Protein AF-A0A8T3D4Z2-F1 (afdb_monomer_lite)

InterPro domains:
  IPR001612 Caveolin [PF01146] (37-158)
  IPR001612 Caveolin [PTHR10844] (20-160)
  IPR018361 Caveolin, conserved site [PS01210] (52-59)

pLDDT: mean 73.97, std 19.47, range [35.62, 97.06]

Sequence (161 aa):
MMREGTPEETQIDLGDTDISLEDDLISTQSDTRPLLNERDPRGVNECLKVTFEDVIAEPQSVRSTDKVWICSHTLFEVSKVWLYRIFTTLLAVPVSLISGILFAVLTCLHIWLIMPCVQFLLVNMQCLQTLWSSVLDIAVSPVCRSLGKCWGAVGVHLERK

Foldseek 3Di:
DDDDDDDDPDDPDDDDDDDPPDPPDPDPPDPDPPPPPVPCPPCPVVVVPQDVCNVVVDPPPPPVVVVVVVVVVVVVVVCVVVCVVVVVVVVVVVVVVVVVVVVVVVVVCCVVPVVVVVVVVVVVVVVCVVVVVVVCCVVVVVVVVVVCVVVVVPPDDDDDD

Secondary structure (DSSP, 8-state):
-----------------S-S-SSSSS------------S-TT-TTGGG---HHHHHT--TT--HHHHHHHHHHHHHHHHHHHHHHHHHHHHHHHHHHHHHHHHHHHHHHIIIIIHHHHHHHHHHHHHHHHHHHHHHHHHHHHHHHHHHHHHHT--------

Organism: NCBI:txid1534307

Radius of gyration: 49.27 Å; chains: 1; bounding box: 83×45×145 Å

Structure (mmCIF, N/CA/C/O backbone):
data_AF-A0A8T3D4Z2-F1
#
_entry.id   AF-A0A8T3D4Z2-F1
#
loop_
_atom_site.group_PDB
_atom_site.id
_atom_site.type_symbol
_atom_site.label_atom_id
_atom_site.label_alt_id
_atom_site.label_comp_id
_atom_site.label_asym_id
_atom_site.label_entity_id
_atom_site.label_seq_id
_atom_site.pdbx_PDB_ins_code
_atom_site.Cartn_x
_atom_site.Cartn_y
_atom_site.Cartn_z
_atom_site.occupancy
_atom_site.B_iso_or_equiv
_atom_site.auth_seq_id
_atom_site.auth_comp_id
_atom_site.auth_asym_id
_atom_site.auth_atom_id
_atom_site.pdbx_PDB_model_num
ATOM 1 N N . MET A 1 1 ? 51.730 -17.129 13.897 1.00 42.19 1 MET A N 1
ATOM 2 C CA . MET A 1 1 ? 50.830 -15.973 13.698 1.00 42.19 1 MET A CA 1
ATOM 3 C C . MET A 1 1 ? 50.053 -16.245 12.412 1.00 42.19 1 MET A C 1
ATOM 5 O O . MET A 1 1 ? 50.658 -16.766 11.489 1.00 42.19 1 MET A O 1
ATOM 9 N N . MET A 1 2 ? 48.730 -16.066 12.468 1.00 38.50 2 MET A N 1
ATOM 10 C CA . MET A 1 2 ? 47.645 -16.368 11.501 1.00 38.50 2 MET A CA 1
ATOM 11 C C . MET A 1 2 ? 48.045 -16.285 10.010 1.00 38.50 2 MET A C 1
ATOM 13 O O . MET A 1 2 ? 48.805 -15.398 9.656 1.00 38.50 2 MET A O 1
ATOM 17 N N . ARG A 1 3 ? 47.719 -17.237 9.118 1.00 47.84 3 ARG A N 1
ATOM 18 C CA . ARG A 1 3 ? 46.415 -17.644 8.531 1.00 47.84 3 ARG A CA 1
ATOM 19 C C . ARG A 1 3 ? 45.646 -16.495 7.846 1.00 47.84 3 ARG A C 1
ATOM 21 O O . ARG A 1 3 ? 44.713 -15.962 8.426 1.00 47.84 3 ARG A O 1
ATOM 28 N N . GLU A 1 4 ? 45.975 -16.255 6.581 1.00 50.69 4 GLU A N 1
ATOM 29 C CA . GLU A 1 4 ? 45.075 -15.837 5.490 1.00 50.69 4 GLU A CA 1
ATOM 30 C C . GLU A 1 4 ? 45.402 -16.823 4.349 1.00 50.69 4 GLU A C 1
ATOM 32 O O . GLU A 1 4 ? 46.574 -17.035 4.064 1.00 50.69 4 GLU A O 1
ATOM 37 N N . GLY A 1 5 ? 44.520 -17.612 3.742 1.00 44.59 5 GLY A N 1
ATOM 38 C CA . GLY A 1 5 ? 43.090 -17.467 3.516 1.00 44.59 5 GLY A CA 1
ATOM 39 C C . GLY A 1 5 ? 42.844 -17.622 2.012 1.00 44.59 5 GLY A C 1
ATOM 40 O O . GLY A 1 5 ? 42.462 -16.657 1.367 1.00 44.59 5 GLY A O 1
ATOM 41 N N . THR A 1 6 ? 43.146 -18.795 1.441 1.00 51.81 6 THR A N 1
ATOM 42 C CA . THR A 1 6 ? 42.808 -19.149 0.049 1.00 51.81 6 THR A CA 1
ATOM 43 C C . THR A 1 6 ? 41.282 -19.221 -0.132 1.00 51.81 6 THR A C 1
ATOM 45 O O . THR A 1 6 ? 40.561 -19.480 0.836 1.00 51.81 6 THR A O 1
ATOM 48 N N . PRO A 1 7 ? 40.781 -19.025 -1.359 1.00 46.31 7 PRO A N 1
ATOM 49 C CA . PRO A 1 7 ? 40.445 -20.200 -2.170 1.00 46.31 7 PRO A CA 1
ATOM 50 C C . PRO A 1 7 ? 41.075 -20.058 -3.564 1.00 46.31 7 PRO A C 1
ATOM 52 O O . PRO A 1 7 ? 40.946 -19.029 -4.213 1.00 46.31 7 PRO A O 1
ATOM 55 N N . GLU A 1 8 ? 41.972 -20.959 -3.962 1.00 42.62 8 GLU A N 1
ATOM 56 C CA . GLU A 1 8 ? 41.615 -22.143 -4.750 1.00 42.62 8 GLU A CA 1
ATOM 57 C C . GLU A 1 8 ? 40.638 -21.773 -5.863 1.00 42.62 8 GLU A C 1
ATOM 59 O O . GLU A 1 8 ? 39.423 -21.941 -5.754 1.00 42.62 8 GLU A O 1
ATOM 64 N N . GLU A 1 9 ? 41.217 -21.245 -6.943 1.00 40.16 9 GLU A N 1
ATOM 65 C CA . GLU A 1 9 ? 40.639 -21.357 -8.272 1.00 40.16 9 GLU A CA 1
ATOM 66 C C . GLU A 1 9 ? 40.351 -22.835 -8.516 1.00 40.16 9 GLU A C 1
ATOM 68 O O . GLU A 1 9 ? 41.246 -23.670 -8.650 1.00 40.16 9 GLU A O 1
ATOM 73 N N . THR A 1 10 ? 39.068 -23.164 -8.491 1.00 44.22 10 THR A N 1
ATOM 74 C CA . THR A 1 10 ? 38.572 -24.486 -8.824 1.00 44.22 10 THR A CA 1
ATOM 75 C C . THR A 1 10 ? 38.757 -24.656 -10.322 1.00 44.22 10 THR A C 1
ATOM 77 O O . THR A 1 10 ? 37.952 -24.198 -11.129 1.00 44.22 10 THR A O 1
ATOM 80 N N . GLN A 1 11 ? 39.864 -25.304 -10.683 1.00 43.75 11 GLN A N 1
ATOM 81 C CA . GLN A 1 11 ? 39.987 -26.000 -11.950 1.00 43.75 11 GLN A CA 1
ATOM 82 C C . GLN A 1 11 ? 38.792 -26.938 -12.108 1.00 43.75 11 GLN A C 1
ATOM 84 O O . GLN A 1 11 ? 38.554 -27.816 -11.277 1.00 43.75 11 GLN A O 1
ATOM 89 N N . ILE A 1 12 ? 38.084 -26.762 -13.214 1.00 42.38 12 ILE A N 1
ATOM 90 C CA . ILE A 1 12 ? 37.287 -27.814 -13.822 1.00 42.38 12 ILE A CA 1
ATOM 91 C C . ILE A 1 12 ? 37.991 -28.111 -15.145 1.00 42.38 12 ILE A C 1
ATOM 93 O O . ILE A 1 12 ? 37.665 -27.549 -16.185 1.00 42.38 12 ILE A O 1
ATOM 97 N N . ASP A 1 13 ? 39.040 -28.923 -15.049 1.00 46.75 13 ASP A N 1
ATOM 98 C CA . ASP A 1 13 ? 39.622 -29.661 -16.163 1.00 46.75 13 ASP A CA 1
ATOM 99 C C . ASP A 1 13 ? 38.952 -31.037 -16.171 1.00 46.75 13 ASP A C 1
ATOM 101 O O . ASP A 1 13 ? 39.101 -31.787 -15.206 1.00 46.75 13 ASP A O 1
ATOM 105 N N . LEU A 1 14 ? 38.129 -31.309 -17.189 1.00 41.06 14 LEU A N 1
ATOM 106 C CA . LEU A 1 14 ? 37.924 -32.634 -17.786 1.00 41.06 14 LEU A CA 1
ATOM 107 C C . LEU A 1 14 ? 36.861 -32.551 -18.889 1.00 41.06 14 LEU A C 1
ATOM 109 O O . LEU A 1 14 ? 35.689 -32.296 -18.608 1.00 41.06 14 LEU A O 1
ATOM 113 N N . GLY A 1 15 ? 37.252 -32.870 -20.122 1.00 35.62 15 GLY A N 1
ATOM 114 C CA . GLY A 1 15 ? 36.295 -33.212 -21.174 1.00 35.62 15 GLY A CA 1
ATOM 115 C C . GLY A 1 15 ? 36.732 -32.832 -22.576 1.00 35.62 15 GLY A C 1
ATOM 116 O O . GLY A 1 15 ? 36.043 -32.069 -23.238 1.00 35.62 15 GLY A O 1
ATOM 117 N N . ASP A 1 16 ? 37.874 -33.358 -23.000 1.00 40.06 16 ASP A N 1
ATOM 118 C CA . ASP A 1 16 ? 38.282 -33.459 -24.399 1.00 40.06 16 ASP A CA 1
ATOM 119 C C . ASP A 1 16 ? 37.156 -34.035 -25.284 1.00 40.06 16 ASP A C 1
ATOM 121 O O . ASP A 1 16 ? 36.420 -34.924 -24.846 1.00 40.06 16 ASP A O 1
ATOM 125 N N . THR A 1 17 ? 37.198 -33.676 -26.571 1.00 44.88 17 THR A N 1
ATOM 126 C CA . THR A 1 17 ? 36.636 -34.403 -27.735 1.00 44.88 17 THR A CA 1
ATOM 127 C C . THR A 1 17 ? 35.305 -33.885 -28.310 1.00 44.88 17 THR A C 1
ATOM 129 O O . THR A 1 17 ? 34.265 -33.884 -27.659 1.00 44.88 17 THR A O 1
ATOM 132 N N . ASP A 1 18 ? 35.400 -33.530 -29.600 1.00 44.47 18 ASP A N 1
ATOM 133 C CA . ASP A 1 18 ? 34.357 -33.235 -30.595 1.00 44.47 18 ASP A CA 1
ATOM 134 C C . ASP A 1 18 ? 33.750 -31.817 -30.481 1.00 44.47 18 ASP A C 1
ATOM 136 O O . ASP A 1 18 ? 32.982 -31.513 -29.582 1.00 44.47 18 ASP A O 1
ATOM 140 N N . ILE A 1 19 ? 34.011 -30.849 -31.368 1.00 43.66 19 ILE A N 1
ATOM 141 C CA . ILE A 1 19 ? 33.966 -30.899 -32.835 1.00 43.66 19 ILE A CA 1
ATOM 142 C C . ILE A 1 19 ? 34.883 -29.775 -33.369 1.00 43.66 19 ILE A C 1
ATOM 144 O O . ILE A 1 19 ? 34.497 -28.611 -33.416 1.00 43.66 19 ILE A O 1
ATOM 148 N N . SER A 1 20 ? 36.108 -30.122 -33.775 1.00 41.25 20 SER A N 1
ATOM 149 C CA . SER A 1 20 ? 37.004 -29.266 -34.584 1.00 41.25 20 SER A CA 1
ATOM 150 C C . SER A 1 20 ? 36.965 -29.657 -36.066 1.00 41.25 20 SER A C 1
ATOM 152 O O . SER A 1 20 ? 37.960 -29.541 -36.774 1.00 41.25 20 SER A O 1
ATOM 154 N N . LEU A 1 21 ? 35.840 -30.185 -36.547 1.00 55.00 21 LEU A N 1
ATOM 155 C CA . LEU A 1 21 ? 35.713 -30.730 -37.896 1.00 55.00 21 LEU A CA 1
ATOM 156 C C . LEU A 1 21 ? 34.344 -30.362 -38.465 1.00 55.00 21 LEU A C 1
ATOM 158 O O . LEU A 1 21 ? 33.480 -31.221 -38.453 1.00 55.00 21 LEU A O 1
ATOM 162 N N . GLU A 1 22 ? 34.134 -29.119 -38.917 1.00 45.00 22 GLU A N 1
ATOM 163 C CA . GLU A 1 22 ? 33.080 -28.812 -39.914 1.00 45.00 22 GLU A CA 1
ATOM 164 C C . GLU A 1 22 ? 33.092 -27.389 -40.522 1.00 45.00 22 GLU A C 1
ATOM 166 O O . GLU A 1 22 ? 32.167 -27.055 -41.248 1.00 45.00 22 GLU A O 1
ATOM 171 N N . ASP A 1 23 ? 34.148 -26.579 -40.353 1.00 39.44 23 ASP A N 1
ATOM 172 C CA . ASP A 1 23 ? 34.281 -25.283 -41.062 1.00 39.44 23 ASP A CA 1
ATOM 173 C C . ASP A 1 23 ? 35.317 -25.297 -42.211 1.00 39.44 23 ASP A C 1
ATOM 175 O O . ASP A 1 23 ? 35.675 -24.250 -42.747 1.00 39.44 23 ASP A O 1
ATOM 179 N N . ASP A 1 24 ? 35.787 -26.478 -42.633 1.00 41.56 24 ASP A N 1
ATOM 180 C CA . ASP A 1 24 ? 36.772 -26.633 -43.726 1.00 41.56 24 ASP A CA 1
ATOM 181 C C . ASP A 1 24 ? 36.212 -27.296 -45.003 1.00 41.56 24 ASP A C 1
ATOM 183 O O . ASP A 1 24 ? 36.959 -27.641 -45.921 1.00 41.56 24 ASP A O 1
ATOM 187 N N . LEU A 1 25 ? 34.890 -27.471 -45.121 1.00 54.28 25 LEU A N 1
ATOM 188 C CA . LEU A 1 25 ? 34.281 -28.062 -46.320 1.00 54.28 25 LEU A CA 1
ATOM 189 C C . LEU A 1 25 ? 32.865 -27.524 -46.564 1.00 54.28 25 LEU A C 1
ATOM 191 O O . LEU A 1 25 ? 31.917 -27.997 -45.956 1.00 54.28 25 LEU A O 1
ATOM 195 N N . ILE A 1 26 ? 32.772 -26.567 -47.502 1.00 46.12 26 ILE A N 1
ATOM 196 C CA . ILE A 1 26 ? 31.608 -25.964 -48.205 1.00 46.12 26 ILE A CA 1
ATOM 197 C C . ILE A 1 26 ? 31.768 -24.434 -48.107 1.00 46.12 26 ILE A C 1
ATOM 199 O O . ILE A 1 26 ? 31.305 -23.782 -47.189 1.00 46.12 26 ILE A O 1
ATOM 203 N N . SER A 1 27 ? 32.527 -23.779 -48.980 1.00 36.41 27 SER A N 1
ATOM 204 C CA . SER A 1 27 ? 32.165 -23.588 -50.381 1.00 36.41 27 SER A CA 1
ATOM 205 C C . SER A 1 27 ? 33.421 -23.328 -51.210 1.00 36.41 27 SER A C 1
ATOM 207 O O . SER A 1 27 ? 33.867 -22.195 -51.401 1.00 36.41 27 SER A O 1
ATOM 209 N N . THR A 1 28 ? 33.959 -24.403 -51.774 1.00 44.75 28 THR A N 1
ATOM 210 C CA . THR A 1 28 ? 34.772 -24.364 -52.987 1.00 44.75 28 THR A CA 1
ATOM 211 C C . THR A 1 28 ? 33.885 -23.926 -54.157 1.00 44.75 28 THR A C 1
ATOM 213 O O . THR A 1 28 ? 33.406 -24.749 -54.928 1.00 44.75 28 THR A O 1
ATOM 216 N N . GLN A 1 29 ? 33.630 -22.623 -54.287 1.00 51.75 29 GLN A N 1
ATOM 217 C CA . GLN A 1 29 ? 33.202 -22.023 -55.552 1.00 51.75 29 GLN A CA 1
ATOM 218 C C . GLN A 1 29 ? 33.544 -20.531 -55.584 1.00 51.75 29 GLN A C 1
ATOM 220 O O . GLN A 1 29 ? 32.700 -19.653 -55.458 1.00 51.75 29 GLN A O 1
ATOM 225 N N . SER A 1 30 ? 34.817 -20.250 -55.809 1.00 39.09 30 SER A N 1
ATOM 226 C CA . SER A 1 30 ? 35.231 -19.097 -56.607 1.00 39.09 30 SER A CA 1
ATOM 227 C C . SER A 1 30 ? 36.532 -19.477 -57.295 1.00 39.09 30 SER A C 1
ATOM 229 O O . SER A 1 30 ? 37.623 -18.981 -57.021 1.00 39.09 30 SER A O 1
ATOM 231 N N . ASP A 1 31 ? 36.392 -20.440 -58.204 1.00 47.91 31 ASP A N 1
ATOM 232 C CA . ASP A 1 31 ? 37.394 -20.756 -59.208 1.00 47.91 31 ASP A CA 1
ATOM 233 C C . ASP A 1 31 ? 37.464 -19.586 -60.198 1.00 47.91 31 ASP A C 1
ATOM 235 O O . ASP A 1 31 ? 36.883 -19.562 -61.278 1.00 47.91 31 ASP A O 1
ATOM 239 N N . THR A 1 32 ? 38.083 -18.506 -59.747 1.00 50.69 32 THR A N 1
ATOM 240 C CA . THR A 1 32 ? 38.626 -17.455 -60.594 1.00 50.69 32 THR A CA 1
ATOM 241 C C . THR A 1 32 ? 39.841 -16.928 -59.857 1.00 50.69 32 THR A C 1
ATOM 243 O O . THR A 1 32 ? 39.877 -15.790 -59.407 1.00 50.69 32 THR A O 1
ATOM 246 N N . ARG A 1 33 ? 40.864 -17.777 -59.708 1.00 50.97 33 ARG A N 1
ATOM 247 C CA . ARG A 1 33 ? 42.229 -17.254 -59.703 1.00 50.97 33 ARG A CA 1
ATOM 248 C C . ARG A 1 33 ? 42.446 -16.754 -61.126 1.00 50.97 33 ARG A C 1
ATOM 250 O O . ARG A 1 33 ? 42.613 -17.593 -62.014 1.00 50.97 33 ARG A O 1
ATOM 257 N N . PRO A 1 34 ? 42.409 -15.437 -61.406 1.00 49.44 34 PRO A N 1
ATOM 258 C CA . PRO A 1 34 ? 42.925 -15.008 -62.685 1.00 49.44 34 PRO A CA 1
ATOM 259 C C . PRO A 1 34 ? 44.393 -15.411 -62.626 1.00 49.44 34 PRO A C 1
ATOM 261 O O . PRO A 1 34 ? 45.085 -15.101 -61.655 1.00 49.44 34 PRO A O 1
ATOM 264 N N . LEU A 1 35 ? 44.863 -16.154 -63.621 1.00 56.41 35 LEU A N 1
ATOM 265 C CA . LEU A 1 35 ? 46.289 -16.271 -63.860 1.00 56.41 35 LEU A CA 1
ATOM 266 C C . LEU A 1 35 ? 46.798 -14.839 -64.060 1.00 56.41 35 LEU A C 1
ATOM 268 O O . LEU A 1 35 ? 46.736 -14.295 -65.163 1.00 56.41 35 LEU A O 1
ATOM 272 N N . LEU A 1 36 ? 47.230 -14.206 -62.967 1.00 57.06 36 LEU A N 1
ATOM 273 C CA . LEU A 1 36 ? 47.982 -12.965 -62.948 1.00 57.06 36 LEU A CA 1
ATOM 274 C C . LEU A 1 36 ? 49.356 -13.320 -63.505 1.00 57.06 36 LEU A C 1
ATOM 276 O O . LEU A 1 36 ? 50.349 -13.391 -62.793 1.00 57.06 36 LEU A O 1
ATOM 280 N N . ASN A 1 37 ? 49.393 -13.606 -64.806 1.00 56.66 37 ASN A N 1
ATOM 281 C CA . ASN A 1 37 ? 50.591 -13.373 -65.575 1.00 56.66 37 ASN A CA 1
ATOM 282 C C . ASN A 1 37 ? 50.938 -11.911 -65.302 1.00 56.66 37 ASN A C 1
ATOM 284 O O . ASN A 1 37 ? 50.084 -11.044 -65.519 1.00 56.6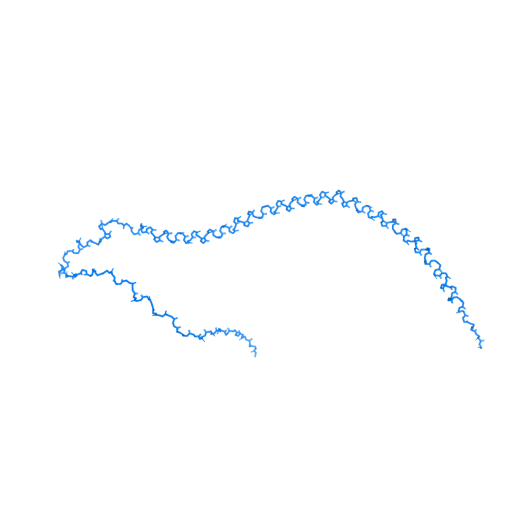6 37 ASN A O 1
ATOM 288 N N . GLU A 1 38 ? 52.108 -11.665 -64.722 1.00 60.94 38 GLU A N 1
ATOM 289 C CA . GLU A 1 38 ? 52.539 -10.336 -64.312 1.00 60.94 38 GLU A CA 1
ATOM 290 C C . GLU A 1 38 ? 52.641 -9.472 -65.572 1.00 60.94 38 GLU A C 1
ATOM 292 O O . GLU A 1 38 ? 53.633 -9.479 -66.297 1.00 60.94 38 GLU A O 1
ATOM 297 N N . ARG A 1 39 ? 51.526 -8.808 -65.906 1.00 62.84 39 ARG A N 1
ATOM 298 C CA . ARG A 1 39 ? 51.323 -8.079 -67.165 1.00 62.84 39 ARG A CA 1
ATOM 299 C C . ARG A 1 39 ? 52.201 -6.832 -67.263 1.00 62.84 39 ARG A C 1
ATOM 301 O O . ARG A 1 39 ? 52.247 -6.220 -68.326 1.00 62.84 39 ARG A O 1
ATOM 308 N N . ASP A 1 40 ? 52.911 -6.493 -66.189 1.00 65.38 40 ASP A N 1
ATOM 309 C CA . ASP A 1 40 ? 53.912 -5.437 -66.142 1.00 65.38 40 ASP A CA 1
ATOM 310 C C . ASP A 1 40 ? 55.152 -5.888 -65.342 1.00 65.38 40 ASP A C 1
ATOM 312 O O . ASP A 1 40 ? 55.294 -5.547 -64.170 1.00 65.38 40 ASP A O 1
ATOM 316 N N . PRO A 1 41 ? 56.089 -6.627 -65.964 1.00 69.88 41 PRO A N 1
ATOM 317 C CA . PRO A 1 41 ? 57.310 -7.087 -65.296 1.00 69.88 41 PRO A CA 1
ATOM 318 C C . PRO A 1 41 ? 58.283 -5.945 -64.951 1.00 69.88 41 PRO A C 1
ATOM 320 O O . PRO A 1 41 ? 59.331 -6.186 -64.355 1.00 69.88 41 PRO A O 1
ATOM 323 N N . ARG A 1 42 ? 57.992 -4.705 -65.374 1.00 69.56 42 ARG A N 1
ATOM 324 C CA . ARG A 1 42 ? 58.830 -3.524 -65.126 1.00 69.56 42 ARG A CA 1
ATOM 325 C C . ARG A 1 42 ? 58.174 -2.520 -64.173 1.00 69.56 42 ARG A C 1
ATOM 327 O O . ARG A 1 42 ? 58.817 -1.519 -63.868 1.00 69.56 42 ARG A O 1
ATOM 334 N N . GLY A 1 43 ? 56.943 -2.775 -63.719 1.00 70.56 43 GLY A N 1
ATOM 335 C CA . GLY A 1 43 ? 56.207 -1.931 -62.770 1.00 70.56 43 GLY A CA 1
ATOM 336 C C . GLY A 1 43 ? 56.060 -0.472 -63.213 1.00 70.56 43 GLY A C 1
ATOM 337 O O . GLY A 1 43 ? 55.998 0.425 -62.376 1.00 70.56 43 GLY A O 1
ATOM 338 N N . VAL A 1 44 ? 56.071 -0.204 -64.521 1.00 72.81 44 VAL A N 1
ATOM 339 C CA . VAL A 1 44 ? 56.094 1.170 -65.052 1.00 72.81 44 VAL A CA 1
ATOM 340 C C . VAL A 1 44 ? 54.712 1.826 -65.052 1.00 72.81 44 VAL A C 1
ATOM 342 O O . VAL A 1 44 ? 54.628 3.049 -65.139 1.00 72.81 44 VAL A O 1
ATOM 345 N N . ASN A 1 45 ? 53.639 1.038 -64.926 1.00 67.50 45 ASN A N 1
ATOM 346 C CA . ASN A 1 45 ? 52.250 1.502 -64.974 1.00 67.50 45 ASN A CA 1
ATOM 347 C C . ASN A 1 45 ? 51.534 1.442 -63.613 1.00 67.50 45 ASN A C 1
ATOM 349 O O . ASN A 1 45 ? 50.317 1.270 -63.567 1.00 67.50 45 ASN A O 1
ATOM 353 N N . GLU A 1 46 ? 52.247 1.599 -62.494 1.00 69.19 46 GLU A N 1
ATOM 354 C CA . GLU A 1 46 ? 51.621 1.598 -61.159 1.00 69.19 46 GLU A CA 1
ATOM 355 C C . GLU A 1 46 ? 50.550 2.701 -61.005 1.00 69.19 46 GLU A C 1
ATOM 357 O O . GLU A 1 46 ? 49.559 2.503 -60.312 1.00 69.19 46 GLU A O 1
ATOM 362 N N . CYS A 1 47 ? 50.663 3.823 -61.728 1.00 67.50 47 CYS A N 1
ATOM 363 C CA . CYS A 1 47 ? 49.643 4.883 -61.742 1.00 67.50 47 CYS A CA 1
ATOM 364 C C . CYS A 1 47 ? 48.338 4.519 -62.480 1.00 67.50 47 CYS A C 1
ATOM 366 O O . CYS A 1 47 ? 47.347 5.230 -62.340 1.00 67.50 47 CYS A O 1
ATOM 368 N N . LEU A 1 48 ? 48.327 3.437 -63.266 1.00 63.94 48 LEU A N 1
ATOM 369 C CA . LEU A 1 48 ? 47.149 2.916 -63.975 1.00 63.94 48 LEU A CA 1
ATOM 370 C C . LEU A 1 48 ? 46.525 1.714 -63.247 1.00 63.94 48 LEU A C 1
ATOM 372 O O . LEU A 1 48 ? 45.554 1.126 -63.728 1.00 63.94 48 LEU A O 1
ATOM 376 N N . LYS A 1 49 ? 47.074 1.339 -62.086 1.00 66.56 49 LYS A N 1
ATOM 377 C CA . LYS A 1 49 ? 46.613 0.224 -61.260 1.00 66.56 49 LYS A CA 1
ATOM 378 C C . LYS A 1 49 ? 45.473 0.689 -60.359 1.00 66.56 49 LYS A C 1
ATOM 380 O O . LYS A 1 49 ? 45.627 0.885 -59.159 1.00 66.56 49 LYS A O 1
ATOM 385 N N . VAL A 1 50 ? 44.328 0.906 -60.985 1.00 64.94 50 VAL A N 1
ATOM 386 C CA . VAL A 1 50 ? 43.100 1.319 -60.311 1.00 64.94 50 VAL A CA 1
ATOM 387 C C . VAL A 1 50 ? 42.446 0.068 -59.723 1.00 64.94 50 VAL A C 1
ATOM 389 O O . VAL A 1 50 ? 42.038 -0.831 -60.462 1.00 64.94 50 VAL A O 1
ATOM 392 N N . THR A 1 51 ? 42.390 -0.033 -58.396 1.00 65.44 51 THR A N 1
ATOM 393 C CA . THR A 1 51 ? 41.625 -1.090 -57.717 1.00 65.44 51 THR A CA 1
ATOM 394 C C . THR A 1 51 ? 40.131 -0.847 -57.964 1.00 65.44 51 THR A C 1
ATOM 396 O O . THR A 1 51 ? 39.712 0.299 -58.125 1.00 65.44 51 THR A O 1
ATOM 399 N N . PHE A 1 52 ? 39.303 -1.893 -58.027 1.00 62.91 52 PHE A N 1
ATOM 400 C CA . PHE A 1 52 ? 37.869 -1.757 -58.340 1.00 62.91 52 PHE A CA 1
ATOM 401 C C . PHE A 1 52 ? 37.132 -0.775 -57.409 1.00 62.91 52 PHE A C 1
ATOM 403 O O . PHE A 1 52 ? 36.187 -0.111 -57.832 1.00 62.91 52 PHE A O 1
ATOM 410 N N . GLU A 1 53 ? 37.607 -0.626 -56.177 1.00 63.12 53 GLU A N 1
ATOM 411 C CA . GLU A 1 53 ? 37.147 0.340 -55.181 1.00 63.12 53 GLU A CA 1
ATOM 412 C C . GLU A 1 53 ? 37.321 1.802 -55.636 1.00 63.12 53 GLU A C 1
ATOM 414 O O . GLU A 1 53 ? 36.470 2.639 -55.339 1.00 63.12 53 GLU A O 1
ATOM 419 N N . ASP A 1 54 ? 38.378 2.103 -56.396 1.00 66.31 54 ASP A N 1
ATOM 420 C CA . ASP A 1 54 ? 38.660 3.435 -56.951 1.00 66.31 54 ASP A CA 1
ATOM 421 C C . ASP A 1 54 ? 37.870 3.686 -58.255 1.00 66.31 54 ASP A C 1
ATOM 423 O O . ASP A 1 54 ? 37.474 4.812 -58.543 1.00 66.31 54 ASP A O 1
ATOM 427 N N . VAL A 1 55 ? 37.507 2.623 -58.994 1.00 68.69 55 VAL A N 1
ATOM 428 C CA . VAL A 1 55 ? 36.587 2.708 -60.153 1.00 68.69 55 VAL A CA 1
ATOM 429 C C . VAL A 1 55 ? 35.151 3.024 -59.720 1.00 68.69 55 VAL A C 1
ATOM 431 O O . VAL A 1 55 ? 34.441 3.752 -60.415 1.00 68.69 55 VAL A O 1
ATOM 434 N N . ILE A 1 56 ? 34.705 2.472 -58.588 1.00 67.31 56 ILE A N 1
ATOM 435 C CA . ILE A 1 56 ? 33.337 2.656 -58.074 1.00 67.31 56 ILE A CA 1
ATOM 436 C C . ILE A 1 56 ? 33.221 3.913 -57.186 1.00 67.31 56 ILE A C 1
ATOM 438 O O . ILE A 1 56 ? 32.111 4.367 -56.912 1.00 67.31 56 ILE A O 1
ATOM 442 N N . ALA A 1 57 ? 34.343 4.529 -56.794 1.00 67.19 57 ALA A N 1
ATOM 443 C CA . ALA A 1 57 ? 34.396 5.723 -55.944 1.00 67.19 57 ALA A CA 1
ATOM 444 C C . ALA A 1 57 ? 33.556 5.602 -54.655 1.00 67.19 57 ALA A C 1
ATOM 446 O O . ALA A 1 57 ? 33.036 6.598 -54.145 1.00 67.19 57 ALA A O 1
ATOM 447 N N . GLU A 1 58 ? 33.393 4.388 -54.121 1.00 65.00 58 GLU A N 1
ATOM 448 C CA . GLU A 1 58 ? 32.581 4.167 -52.929 1.00 65.00 58 GLU A CA 1
ATOM 449 C C . GLU A 1 58 ? 33.402 4.547 -51.683 1.00 65.00 58 GLU A C 1
ATOM 451 O O . GLU A 1 58 ? 34.425 3.918 -51.389 1.00 65.00 58 GLU A O 1
ATOM 456 N N . PRO A 1 59 ? 33.013 5.588 -50.925 1.00 64.50 59 PRO A N 1
ATOM 457 C CA . PRO A 1 59 ? 33.732 5.933 -49.713 1.00 64.50 59 PRO A CA 1
ATOM 458 C C . PRO A 1 59 ? 33.583 4.796 -48.694 1.00 64.50 59 PRO A C 1
ATOM 460 O O . PRO A 1 59 ? 32.496 4.260 -48.494 1.00 64.50 59 PRO A O 1
ATOM 463 N N . GLN A 1 60 ? 34.653 4.481 -47.957 1.00 56.62 60 GLN A N 1
ATOM 464 C CA . GLN A 1 60 ? 34.686 3.446 -46.900 1.00 56.62 60 GLN A CA 1
ATOM 465 C C . GLN A 1 60 ? 33.593 3.620 -45.811 1.00 56.62 60 GLN A C 1
ATOM 467 O O . GLN A 1 60 ? 33.404 2.774 -44.937 1.00 56.62 60 GLN A O 1
ATOM 472 N N . SER A 1 61 ? 32.866 4.740 -45.833 1.00 56.03 61 SER A N 1
ATOM 473 C CA . SER A 1 61 ? 31.780 5.091 -44.927 1.00 56.03 61 SER A CA 1
ATOM 474 C C . SER A 1 61 ? 30.417 4.477 -45.276 1.00 56.03 61 SER A C 1
ATOM 476 O O . SER A 1 61 ? 29.602 4.369 -44.352 1.00 56.03 61 SER A O 1
ATOM 478 N N . VAL A 1 62 ? 30.166 4.054 -46.527 1.00 52.84 62 VAL A N 1
ATOM 479 C CA . VAL A 1 62 ? 28.835 3.607 -47.006 1.00 52.84 62 VAL A CA 1
ATOM 480 C C . VAL A 1 62 ? 28.654 2.090 -47.110 1.00 52.84 62 VAL A C 1
ATOM 482 O O . VAL A 1 62 ? 27.631 1.636 -47.619 1.00 52.84 62 VAL A O 1
ATOM 485 N N . ARG A 1 63 ? 29.551 1.293 -46.510 1.00 59.41 63 ARG A N 1
ATOM 486 C CA . ARG A 1 63 ? 29.288 -0.130 -46.231 1.00 59.41 63 ARG A CA 1
ATOM 487 C C . ARG A 1 63 ? 28.162 -0.245 -45.186 1.00 59.41 63 ARG A C 1
ATOM 489 O O . ARG A 1 63 ? 28.390 -0.381 -43.985 1.00 59.41 63 ARG A O 1
ATOM 496 N N . SER A 1 64 ? 26.932 -0.061 -45.660 1.00 57.94 64 SER A N 1
ATOM 497 C CA . SER A 1 64 ? 25.704 0.117 -44.880 1.00 57.94 64 SER A CA 1
ATOM 498 C C . SER A 1 64 ? 25.352 -1.142 -44.089 1.00 57.94 64 SER A C 1
ATOM 500 O O . SER A 1 64 ? 24.879 -1.060 -42.960 1.00 57.94 64 SER A O 1
ATOM 502 N N . THR A 1 65 ? 25.665 -2.317 -44.630 1.00 61.72 65 THR A N 1
ATOM 503 C CA . THR A 1 65 ? 25.226 -3.606 -44.086 1.00 61.72 65 THR A CA 1
ATOM 504 C C . THR A 1 65 ? 25.821 -3.910 -42.708 1.00 61.72 65 THR A C 1
ATOM 506 O O . THR A 1 65 ? 25.084 -4.302 -41.805 1.00 61.72 65 THR A O 1
ATOM 509 N N . ASP A 1 66 ? 27.109 -3.625 -42.493 1.00 73.75 66 ASP A N 1
ATOM 510 C CA . ASP A 1 66 ? 27.769 -3.860 -41.197 1.00 73.75 66 ASP A CA 1
ATOM 511 C C . ASP A 1 66 ? 27.280 -2.867 -40.133 1.00 73.75 66 ASP A C 1
ATOM 513 O O . ASP A 1 66 ? 27.069 -3.215 -38.969 1.00 73.75 66 ASP A O 1
ATOM 517 N N . LYS A 1 67 ? 27.033 -1.614 -40.541 1.00 74.69 67 LYS A N 1
ATOM 518 C CA . LYS A 1 67 ? 26.506 -0.577 -39.647 1.00 74.69 67 LYS A CA 1
ATOM 519 C C . LYS A 1 67 ? 25.049 -0.815 -39.275 1.00 74.69 67 LYS A C 1
ATOM 521 O O . LYS A 1 67 ? 24.692 -0.560 -38.131 1.00 74.69 67 LYS A O 1
ATOM 526 N N . VAL A 1 68 ? 24.221 -1.310 -40.194 1.00 80.94 68 VAL A N 1
ATOM 527 C CA . VAL A 1 68 ? 22.825 -1.678 -39.912 1.00 80.94 68 VAL A CA 1
ATOM 528 C C . VAL A 1 68 ? 22.779 -2.864 -38.951 1.00 80.94 68 VAL A C 1
ATOM 530 O O . VAL A 1 68 ? 22.012 -2.826 -37.987 1.00 80.94 68 VAL A O 1
ATOM 533 N N . TRP A 1 69 ? 23.650 -3.861 -39.144 1.00 78.69 69 TRP A N 1
ATOM 534 C CA . TRP A 1 69 ? 23.774 -4.991 -38.223 1.00 78.69 69 TRP A CA 1
ATOM 535 C C . TRP A 1 69 ? 24.163 -4.531 -36.811 1.00 78.69 69 TRP A C 1
ATOM 537 O O . TRP A 1 69 ? 23.407 -4.763 -35.865 1.00 78.69 69 TRP A O 1
ATOM 547 N N . ILE A 1 70 ? 25.262 -3.778 -36.666 1.00 85.44 70 ILE A N 1
ATOM 548 C CA . ILE A 1 70 ? 25.693 -3.232 -35.367 1.00 85.44 70 ILE A CA 1
ATOM 549 C C . ILE A 1 70 ? 24.619 -2.318 -34.758 1.00 85.44 70 ILE A C 1
ATOM 551 O O . ILE A 1 70 ? 24.318 -2.428 -33.572 1.00 85.44 70 ILE A O 1
ATOM 555 N N . CYS A 1 71 ? 24.004 -1.440 -35.555 1.00 85.38 71 CYS A N 1
ATOM 556 C CA . CYS A 1 71 ? 22.994 -0.501 -35.076 1.00 85.38 71 CYS A CA 1
ATOM 557 C C . CYS A 1 71 ? 21.755 -1.227 -34.547 1.00 85.38 71 CYS A C 1
ATOM 559 O O . CYS A 1 71 ? 21.268 -0.874 -33.476 1.00 85.38 71 CYS A O 1
ATOM 561 N N . SER A 1 72 ? 21.279 -2.263 -35.242 1.00 88.38 72 SER A N 1
ATOM 562 C CA . SER A 1 72 ? 20.137 -3.062 -34.785 1.00 88.38 72 SER A CA 1
ATOM 563 C C . SER A 1 72 ? 20.436 -3.795 -33.475 1.00 88.38 72 SER A C 1
ATOM 565 O O . SER A 1 72 ? 19.616 -3.767 -32.557 1.00 88.38 72 SER A O 1
ATOM 567 N N . HIS A 1 73 ? 21.644 -4.354 -33.345 1.00 89.19 73 HIS A N 1
ATOM 568 C CA . HIS A 1 73 ? 22.086 -5.034 -32.135 1.00 89.19 73 HIS A CA 1
ATOM 569 C C . HIS A 1 73 ? 22.178 -4.060 -30.953 1.00 89.19 73 HIS A C 1
ATOM 571 O O . HIS A 1 73 ? 21.619 -4.303 -29.884 1.00 89.19 73 HIS A O 1
ATOM 577 N N . THR A 1 74 ? 22.809 -2.900 -31.149 1.00 89.94 74 THR A N 1
ATOM 578 C CA . THR A 1 74 ? 22.907 -1.867 -30.111 1.00 89.94 74 THR A CA 1
ATOM 579 C C . THR A 1 74 ? 21.542 -1.277 -29.756 1.00 89.94 74 THR A C 1
ATOM 581 O O . THR A 1 74 ? 21.249 -1.082 -28.578 1.00 89.94 74 THR A O 1
ATOM 584 N N . LEU A 1 75 ? 20.677 -1.015 -30.738 1.00 89.44 75 LEU A N 1
ATOM 585 C CA . LEU A 1 75 ? 19.333 -0.490 -30.496 1.00 89.44 75 LEU A CA 1
ATOM 586 C C . LEU A 1 75 ? 18.483 -1.486 -29.704 1.00 89.44 75 LEU A C 1
ATOM 588 O O . LEU A 1 75 ? 17.735 -1.067 -28.821 1.00 89.44 75 LEU A O 1
ATOM 592 N N . PHE A 1 76 ? 18.628 -2.786 -29.970 1.00 88.00 76 PHE A N 1
ATOM 593 C CA . PHE A 1 76 ? 17.967 -3.830 -29.197 1.00 88.00 76 PHE A CA 1
ATOM 594 C C . PHE A 1 76 ? 18.426 -3.821 -27.734 1.00 88.00 76 PHE A C 1
ATOM 596 O O . PHE A 1 76 ? 17.568 -3.783 -26.859 1.00 88.00 76 PHE A O 1
ATOM 603 N N . GLU A 1 77 ? 19.735 -3.760 -27.453 1.00 91.00 77 GLU A N 1
ATOM 604 C CA . GLU A 1 77 ? 20.298 -3.613 -26.091 1.00 91.00 77 GLU A CA 1
ATOM 605 C C . GLU A 1 77 ? 19.779 -2.374 -25.351 1.00 91.00 77 GLU A C 1
ATOM 607 O O . GLU A 1 77 ? 19.349 -2.444 -24.194 1.00 91.00 77 GLU A O 1
ATOM 612 N N . VAL A 1 78 ? 19.765 -1.231 -26.032 1.00 93.44 78 VAL A N 1
ATOM 613 C CA . VAL A 1 78 ? 19.287 0.031 -25.457 1.00 93.44 78 VAL A CA 1
ATOM 614 C C . VAL A 1 78 ? 17.776 -0.022 -25.216 1.00 93.44 78 VAL A C 1
ATOM 616 O O . VAL A 1 78 ? 17.304 0.425 -24.167 1.00 93.44 78 VAL A O 1
ATOM 619 N N . SER A 1 79 ? 17.020 -0.615 -26.145 1.00 91.12 79 SER A N 1
ATOM 620 C CA . SER A 1 79 ? 15.569 -0.795 -26.053 1.00 91.12 79 SER A CA 1
ATOM 621 C C . SER A 1 79 ? 15.176 -1.562 -24.797 1.00 91.12 79 SER A C 1
ATOM 623 O O . SER A 1 79 ? 14.274 -1.109 -24.097 1.00 91.12 79 SER A O 1
ATOM 625 N N . LYS A 1 80 ? 15.874 -2.651 -24.446 1.00 91.38 80 LYS A N 1
ATOM 626 C CA . LYS A 1 80 ? 15.572 -3.425 -23.224 1.00 91.38 80 LYS A CA 1
ATOM 627 C C . LYS A 1 80 ? 15.657 -2.534 -21.994 1.00 91.38 80 LYS A C 1
ATOM 629 O O . LYS A 1 80 ? 14.709 -2.456 -21.219 1.00 91.38 80 LYS A O 1
ATOM 634 N N . VAL A 1 81 ? 16.778 -1.829 -21.832 1.00 91.62 81 VAL A N 1
ATOM 635 C CA . VAL A 1 81 ? 17.033 -0.983 -20.656 1.00 91.62 81 VAL A CA 1
ATOM 636 C C . VAL A 1 81 ? 16.006 0.145 -20.563 1.00 91.62 81 VAL A C 1
ATOM 638 O O . VAL A 1 81 ? 15.465 0.411 -19.488 1.00 91.62 81 VAL A O 1
ATOM 641 N N . TRP A 1 82 ? 15.694 0.789 -21.687 1.00 92.94 82 TRP A N 1
ATOM 642 C CA . TRP A 1 82 ? 14.677 1.835 -21.734 1.00 92.94 82 TRP A CA 1
ATOM 643 C C . TRP A 1 82 ? 13.271 1.302 -21.485 1.00 92.94 82 TRP A C 1
ATOM 645 O O . TRP A 1 82 ? 12.519 1.930 -20.742 1.00 92.94 82 TRP A O 1
ATOM 655 N N . LEU A 1 83 ? 12.925 0.137 -22.029 1.00 91.25 83 LEU A N 1
ATOM 656 C CA . LEU A 1 83 ? 11.631 -0.496 -21.811 1.00 91.25 83 LEU A CA 1
ATOM 657 C C . LEU A 1 83 ? 11.445 -0.854 -20.336 1.00 91.25 83 LEU A C 1
ATOM 659 O O . LEU A 1 83 ? 10.398 -0.538 -19.783 1.00 91.25 83 LEU A O 1
ATOM 663 N N . TYR A 1 84 ? 12.467 -1.395 -19.664 1.00 92.19 84 TYR A N 1
ATOM 664 C CA . TYR A 1 84 ? 12.415 -1.631 -18.217 1.00 92.19 84 TYR A CA 1
ATOM 665 C C . TYR A 1 84 ? 12.162 -0.337 -17.436 1.00 92.19 84 TYR A C 1
ATOM 667 O O . TYR A 1 84 ? 11.319 -0.324 -16.540 1.00 92.19 84 TYR A O 1
ATOM 675 N N . ARG A 1 85 ? 12.840 0.766 -17.790 1.00 92.62 85 ARG A N 1
ATOM 676 C CA . ARG A 1 85 ? 12.693 2.076 -17.123 1.00 92.62 85 ARG A CA 1
ATOM 677 C C . ARG A 1 85 ? 11.345 2.748 -17.394 1.00 92.62 85 ARG A C 1
ATOM 679 O O . ARG A 1 85 ? 10.760 3.347 -16.491 1.00 92.62 85 ARG A O 1
ATOM 686 N N . ILE A 1 86 ? 10.839 2.658 -18.617 1.00 92.56 86 ILE A N 1
ATOM 687 C CA . ILE A 1 86 ? 9.532 3.210 -18.979 1.00 92.56 86 ILE A CA 1
ATOM 688 C C . ILE A 1 86 ? 8.433 2.370 -18.341 1.00 92.56 86 ILE A C 1
ATOM 690 O O . ILE A 1 86 ? 7.560 2.932 -17.695 1.00 92.56 86 ILE A O 1
ATOM 694 N N . PHE A 1 87 ? 8.499 1.044 -18.452 1.00 91.69 87 PHE A N 1
ATOM 695 C CA . PHE A 1 87 ? 7.498 0.144 -17.890 1.00 91.69 87 PHE A CA 1
ATOM 696 C C . PHE A 1 87 ? 7.447 0.238 -16.363 1.00 91.69 87 PHE A C 1
ATOM 698 O O . PHE A 1 87 ? 6.363 0.368 -15.806 1.00 91.69 87 PHE A O 1
ATOM 705 N N . THR A 1 88 ? 8.596 0.279 -15.676 1.00 92.81 88 THR A N 1
ATOM 706 C CA . THR A 1 88 ? 8.609 0.470 -14.213 1.00 92.81 88 THR A CA 1
ATOM 707 C C . THR A 1 88 ? 8.002 1.813 -13.807 1.00 92.81 88 THR A C 1
ATOM 709 O O . THR A 1 88 ? 7.188 1.867 -12.891 1.00 92.81 88 THR A O 1
ATOM 712 N N . THR A 1 89 ? 8.296 2.892 -14.540 1.00 93.19 89 THR A N 1
ATOM 713 C CA . THR A 1 89 ? 7.706 4.213 -14.267 1.00 93.19 89 THR A CA 1
ATOM 714 C C . THR A 1 89 ? 6.206 4.217 -14.563 1.00 93.19 89 THR A C 1
ATOM 716 O O . THR A 1 89 ? 5.411 4.718 -13.772 1.00 93.19 89 THR A O 1
ATOM 719 N N . LEU A 1 90 ? 5.804 3.605 -15.676 1.00 92.94 90 LEU A N 1
ATOM 720 C CA . LEU A 1 90 ? 4.416 3.490 -16.106 1.00 92.94 90 LEU A CA 1
ATOM 721 C C . LEU A 1 90 ? 3.586 2.633 -15.155 1.00 92.94 90 LEU A C 1
ATOM 723 O O . LEU A 1 90 ? 2.404 2.905 -15.037 1.00 92.94 90 LEU A O 1
ATOM 727 N N . LEU A 1 91 ? 4.166 1.630 -14.488 1.00 91.56 91 LEU A N 1
ATOM 728 C CA . LEU A 1 91 ? 3.499 0.857 -13.434 1.00 91.56 91 LEU A CA 1
ATOM 729 C C . LEU A 1 91 ? 3.535 1.582 -12.083 1.00 91.56 91 LEU A C 1
ATOM 731 O O . LEU A 1 91 ? 2.579 1.488 -11.315 1.00 91.56 91 LEU A O 1
ATOM 735 N N . ALA A 1 92 ? 4.590 2.345 -11.795 1.00 94.25 92 ALA A N 1
ATOM 736 C CA . ALA A 1 92 ? 4.687 3.129 -10.567 1.00 94.25 92 ALA A CA 1
ATOM 737 C C . ALA A 1 92 ? 3.603 4.218 -10.490 1.00 94.25 92 ALA A C 1
ATOM 739 O O . ALA A 1 92 ? 3.017 4.421 -9.428 1.00 94.25 92 ALA A O 1
ATOM 740 N N . VAL A 1 93 ? 3.284 4.878 -11.609 1.00 94.88 93 VAL A N 1
ATOM 741 C CA . VAL A 1 93 ? 2.231 5.908 -11.683 1.00 94.88 93 VAL A CA 1
ATOM 742 C C . VAL A 1 93 ? 0.840 5.390 -11.259 1.00 94.88 93 VAL A C 1
ATOM 744 O O . VAL A 1 93 ? 0.278 5.952 -10.320 1.00 94.88 93 VAL A O 1
ATOM 747 N N . PRO A 1 94 ? 0.256 4.333 -11.861 1.00 93.75 94 PRO A N 1
ATOM 748 C CA . PRO A 1 94 ? -1.047 3.813 -11.470 1.00 93.75 94 PRO A CA 1
ATOM 749 C C . PRO A 1 94 ? -1.016 3.231 -10.060 1.00 93.75 94 PRO A C 1
ATOM 751 O O . PRO A 1 94 ? -1.965 3.446 -9.316 1.00 93.75 94 PRO A O 1
ATOM 754 N N . VAL A 1 95 ? 0.072 2.572 -9.645 1.00 95.12 95 VAL A N 1
ATOM 755 C CA . VAL A 1 95 ? 0.209 2.083 -8.263 1.00 95.12 95 VAL A CA 1
ATOM 756 C C . VAL A 1 95 ? 0.185 3.244 -7.265 1.00 95.12 95 VAL A C 1
ATOM 758 O O . VAL A 1 95 ? -0.514 3.159 -6.258 1.00 95.12 95 VAL A O 1
ATOM 761 N N . SER A 1 96 ? 0.875 4.350 -7.557 1.00 96.50 96 SER A N 1
ATOM 762 C CA . SER A 1 96 ? 0.855 5.557 -6.722 1.00 96.50 96 SER A CA 1
ATOM 763 C C . SER A 1 96 ? -0.512 6.243 -6.707 1.00 96.50 96 SER A C 1
ATOM 765 O O . SER A 1 96 ? -0.912 6.787 -5.678 1.00 96.50 96 SER A O 1
ATOM 767 N N . LEU A 1 97 ? -1.235 6.246 -7.829 1.00 95.44 97 LEU A N 1
ATOM 768 C CA . LEU A 1 97 ? -2.591 6.794 -7.886 1.00 95.44 97 LEU A CA 1
ATOM 769 C C . LEU A 1 97 ? -3.562 5.936 -7.070 1.00 95.44 97 LEU A C 1
ATOM 771 O O . LEU A 1 97 ? -4.323 6.471 -6.268 1.00 95.44 97 LEU A O 1
ATOM 775 N N . ILE A 1 98 ? -3.502 4.610 -7.224 1.00 96.56 98 ILE A N 1
ATOM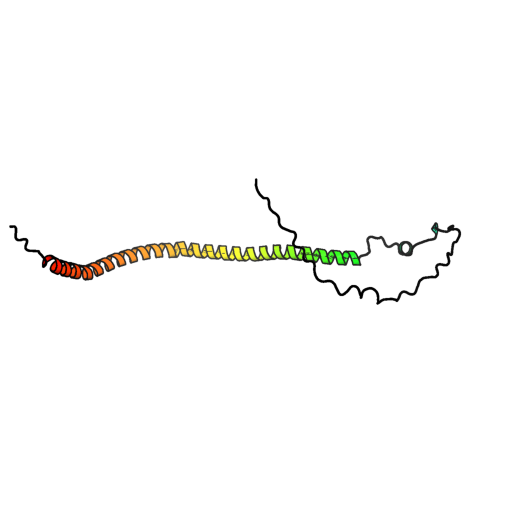 776 C CA . ILE A 1 98 ? -4.335 3.666 -6.470 1.00 96.56 98 ILE A CA 1
ATOM 777 C C . ILE A 1 98 ? -4.039 3.779 -4.975 1.00 96.56 98 ILE A C 1
ATOM 779 O O . ILE A 1 98 ? -4.977 3.856 -4.186 1.00 96.56 98 ILE A O 1
ATOM 783 N N . SER A 1 99 ? -2.766 3.832 -4.572 1.00 95.88 99 SER A N 1
ATOM 784 C CA . SER A 1 99 ? -2.398 3.968 -3.160 1.00 95.88 99 SER A CA 1
ATOM 785 C C . SER A 1 99 ? -2.838 5.313 -2.578 1.00 95.88 99 SER A C 1
ATOM 787 O O . SER A 1 99 ? -3.353 5.341 -1.463 1.00 95.88 99 SER A O 1
ATOM 789 N N . GLY A 1 100 ? -2.724 6.407 -3.338 1.00 97.00 100 GLY A N 1
ATOM 790 C CA . GLY A 1 100 ? -3.218 7.725 -2.938 1.00 97.00 100 GLY A CA 1
ATOM 791 C C . GLY A 1 100 ? -4.737 7.759 -2.759 1.00 97.00 100 GLY A C 1
ATOM 792 O O . GLY A 1 100 ? -5.226 8.228 -1.732 1.00 97.00 100 GLY A O 1
ATOM 793 N N . ILE A 1 101 ? -5.491 7.204 -3.715 1.00 96.69 101 ILE A N 1
ATOM 794 C CA . ILE A 1 101 ? -6.956 7.096 -3.626 1.00 96.69 101 ILE A CA 1
ATOM 795 C C . ILE A 1 101 ? -7.354 6.195 -2.451 1.00 96.69 101 ILE A C 1
ATOM 797 O O . ILE A 1 101 ? -8.226 6.561 -1.665 1.00 96.69 101 ILE A O 1
ATOM 801 N N . LEU A 1 102 ? -6.690 5.048 -2.289 1.00 97.06 102 LEU A N 1
ATOM 802 C CA . LEU A 1 102 ? -6.929 4.133 -1.177 1.00 97.06 102 LEU A CA 1
ATOM 803 C C . LEU A 1 102 ? -6.670 4.823 0.165 1.00 97.06 102 LEU A C 1
ATOM 805 O O . LEU A 1 102 ? -7.502 4.736 1.062 1.00 97.06 102 LEU A O 1
ATOM 809 N N . PHE A 1 103 ? -5.563 5.555 0.295 1.00 95.75 103 PHE A N 1
ATOM 810 C CA . PHE A 1 103 ? -5.234 6.303 1.506 1.00 95.75 103 PHE A CA 1
ATOM 811 C C . PHE A 1 103 ? -6.237 7.428 1.783 1.00 95.75 103 PHE A C 1
ATOM 813 O O . PHE A 1 103 ? -6.622 7.632 2.935 1.00 95.75 103 PHE A O 1
ATOM 820 N N . ALA A 1 104 ? -6.716 8.121 0.748 1.00 96.19 104 ALA A N 1
ATOM 821 C CA . ALA A 1 104 ? -7.754 9.136 0.887 1.00 96.19 104 ALA A CA 1
ATOM 822 C C . ALA A 1 104 ? -9.072 8.531 1.399 1.00 96.19 104 ALA A C 1
ATOM 824 O O . ALA A 1 104 ? -9.657 9.048 2.352 1.00 96.19 104 ALA A O 1
ATOM 825 N N . VAL A 1 105 ? -9.506 7.401 0.826 1.00 96.12 105 VAL A N 1
ATOM 826 C CA . VAL A 1 105 ? -10.707 6.679 1.275 1.00 96.12 105 VAL A CA 1
ATOM 827 C C . VAL A 1 105 ? -10.523 6.142 2.692 1.00 96.12 105 VAL A C 1
ATOM 829 O O . VAL A 1 105 ? -11.409 6.331 3.520 1.00 96.12 105 VAL A O 1
ATOM 832 N N . LEU A 1 106 ? -9.374 5.535 3.004 1.00 94.19 106 LEU A N 1
ATOM 833 C CA . LEU A 1 106 ? -9.051 5.047 4.347 1.00 94.19 106 LEU A CA 1
ATOM 834 C C . LEU A 1 106 ? -9.029 6.176 5.373 1.00 94.19 106 LEU A C 1
ATOM 836 O O . LEU A 1 106 ? -9.518 5.983 6.476 1.00 94.19 106 LEU A O 1
ATOM 840 N N . THR A 1 107 ? -8.504 7.350 5.026 1.00 95.44 107 THR A N 1
ATOM 841 C CA . THR A 1 107 ? -8.471 8.511 5.926 1.00 95.44 107 THR A CA 1
ATOM 842 C C . THR A 1 107 ? -9.868 9.088 6.128 1.00 95.44 107 THR A C 1
ATOM 844 O O . THR A 1 107 ? -10.254 9.379 7.259 1.00 95.44 107 THR A O 1
ATOM 847 N N . CYS A 1 108 ? -10.662 9.190 5.059 1.00 93.62 108 CYS A N 1
ATOM 848 C CA . CYS A 1 108 ? -12.069 9.571 5.149 1.00 93.62 108 CYS A CA 1
ATOM 849 C C . CYS A 1 108 ? -12.833 8.592 6.054 1.00 93.62 108 CYS A C 1
ATOM 851 O O . CYS A 1 108 ? -13.476 9.013 7.013 1.00 93.62 108 CYS A O 1
ATOM 853 N N . LEU A 1 109 ? -12.672 7.285 5.824 1.00 93.81 109 LEU A N 1
ATOM 854 C CA . LEU A 1 109 ? -13.249 6.234 6.654 1.00 93.81 109 LEU A CA 1
ATOM 855 C C . LEU A 1 109 ? -12.707 6.281 8.083 1.00 93.81 109 LEU A C 1
ATOM 857 O O . LEU A 1 109 ? -13.458 6.083 9.017 1.00 93.81 109 LEU A O 1
ATOM 861 N N . HIS A 1 110 ? -11.433 6.577 8.304 1.00 93.38 110 HIS A N 1
ATOM 862 C CA . HIS A 1 110 ? -10.871 6.693 9.644 1.00 93.38 110 HIS A CA 1
ATOM 863 C C . HIS A 1 110 ? -11.543 7.837 10.411 1.00 93.38 110 HIS A C 1
ATOM 865 O O . HIS A 1 110 ? -12.017 7.661 11.530 1.00 93.38 110 HIS A O 1
ATOM 871 N N . ILE A 1 111 ? -11.649 9.018 9.812 1.00 93.44 111 ILE A N 1
ATOM 872 C CA . ILE A 1 111 ? -12.290 10.157 10.477 1.00 93.44 111 ILE A CA 1
ATOM 873 C C . ILE A 1 111 ? -13.775 9.859 10.735 1.00 93.44 111 ILE A C 1
ATOM 875 O O . ILE A 1 111 ? -14.256 10.079 11.844 1.00 93.44 111 ILE A O 1
ATOM 879 N N . TRP A 1 112 ? -14.484 9.304 9.748 1.00 93.50 112 TRP A N 1
ATOM 880 C CA . TRP A 1 112 ? -15.927 9.067 9.833 1.00 93.50 112 TRP A CA 1
ATOM 881 C C . TRP A 1 112 ? -16.340 7.805 10.580 1.00 93.50 112 TRP A C 1
ATOM 883 O O . TRP A 1 112 ? -17.414 7.803 11.160 1.00 93.50 112 TRP A O 1
ATOM 893 N N . LEU A 1 113 ? -15.544 6.737 10.553 1.00 90.00 113 LEU A N 1
ATOM 894 C CA . LEU A 1 113 ? -15.852 5.435 11.149 1.00 90.00 113 LEU A CA 1
ATOM 895 C C . LEU A 1 113 ? -14.999 5.167 12.383 1.00 90.00 113 LEU A C 1
ATOM 897 O O . LEU A 1 113 ? -15.546 4.709 13.375 1.00 90.00 113 LEU A O 1
ATOM 901 N N . ILE A 1 114 ? -13.697 5.474 12.388 1.00 92.31 114 ILE A N 1
ATOM 902 C CA . ILE A 1 114 ? -12.861 5.180 13.566 1.00 92.31 114 ILE A CA 1
ATOM 903 C C . ILE A 1 114 ? -13.250 6.067 14.747 1.00 92.3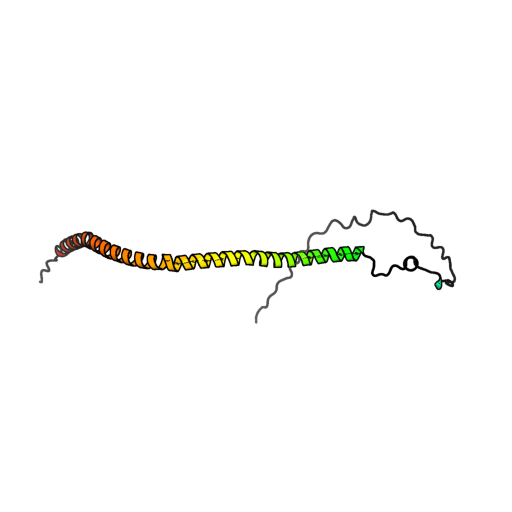1 114 ILE A C 1
ATOM 905 O O . ILE A 1 114 ? -13.359 5.547 15.854 1.00 92.31 114 ILE A O 1
ATOM 909 N N . MET A 1 115 ? -13.565 7.351 14.541 1.00 90.44 115 MET A N 1
ATOM 910 C CA . MET A 1 115 ? -14.065 8.186 15.643 1.00 90.44 115 MET A CA 1
ATOM 911 C C . MET A 1 115 ? -15.345 7.622 16.290 1.00 90.44 115 MET A C 1
ATOM 913 O O . MET A 1 115 ? -15.319 7.382 17.500 1.00 90.44 115 MET A O 1
ATOM 917 N N . PRO A 1 116 ? -16.446 7.341 15.560 1.00 90.12 116 PRO A N 1
ATOM 918 C CA . PRO A 1 116 ? -17.623 6.748 16.186 1.00 90.12 116 PRO A CA 1
ATOM 919 C C . PRO A 1 116 ? -17.407 5.298 16.617 1.00 90.12 116 PRO A C 1
ATOM 921 O O . PRO A 1 116 ? -17.989 4.909 17.621 1.00 90.12 116 PRO A O 1
ATOM 924 N N . CYS A 1 117 ? -16.565 4.503 15.947 1.00 89.56 117 CYS A N 1
ATOM 925 C CA . CYS A 1 117 ? -16.241 3.149 16.403 1.00 89.56 117 CYS A CA 1
ATOM 926 C C . CYS A 1 117 ? -15.528 3.170 17.749 1.00 89.56 117 CYS A C 1
ATOM 928 O O . CYS A 1 117 ? -15.881 2.378 18.612 1.00 89.56 117 CYS A O 1
ATOM 930 N N . VAL A 1 118 ? -14.563 4.066 17.967 1.00 92.56 118 VAL A N 1
ATOM 931 C CA . VAL A 1 118 ? -13.881 4.180 19.263 1.00 92.56 118 VAL A CA 1
ATOM 932 C C . VAL A 1 118 ? -14.869 4.606 20.346 1.00 92.56 118 VAL A C 1
ATOM 934 O O . VAL A 1 118 ? -14.906 3.984 21.403 1.00 92.56 118 VAL A O 1
ATOM 937 N N . GLN A 1 119 ? -15.721 5.598 20.075 1.00 92.00 119 GLN A N 1
ATOM 938 C CA . GLN A 1 119 ? -16.755 6.021 21.027 1.00 92.00 119 GLN A CA 1
ATOM 939 C C . GLN A 1 119 ? -17.753 4.892 21.323 1.00 92.00 119 GLN A C 1
ATOM 941 O O . GLN A 1 119 ? -18.054 4.608 22.479 1.00 92.00 119 GLN A O 1
ATOM 946 N N . PHE A 1 120 ? -18.218 4.189 20.290 1.00 91.25 120 PHE A N 1
ATOM 947 C CA . PHE A 1 120 ? -19.113 3.046 20.424 1.00 91.25 120 PHE A CA 1
ATOM 948 C C . PHE A 1 120 ? -18.455 1.912 21.210 1.00 91.25 120 PHE A C 1
ATOM 950 O O . PHE A 1 120 ? -19.076 1.374 22.120 1.00 91.25 120 PHE A O 1
ATOM 957 N N . LEU A 1 121 ? -17.202 1.565 20.916 1.00 92.12 121 LEU A N 1
ATOM 958 C CA . LEU A 1 121 ? -16.457 0.548 21.653 1.00 92.12 121 LEU A CA 1
ATOM 959 C C . LEU A 1 121 ? -16.263 0.949 23.113 1.00 92.12 121 LEU A C 1
ATOM 961 O O . LEU A 1 121 ? -16.448 0.100 23.971 1.00 92.12 121 LEU A O 1
ATOM 965 N N . LEU A 1 122 ? -15.963 2.212 23.423 1.00 93.25 122 LEU A N 1
ATOM 966 C CA . LEU A 1 122 ? -15.861 2.679 24.810 1.00 93.25 122 LEU A CA 1
ATOM 967 C C . LEU A 1 122 ? -17.192 2.535 25.558 1.00 93.25 122 LEU A C 1
ATOM 969 O O . LEU A 1 122 ? -17.212 1.988 26.660 1.00 93.25 122 LEU A O 1
ATOM 973 N N . VAL A 1 123 ? -18.304 2.939 24.938 1.00 93.50 123 VAL A N 1
ATOM 974 C C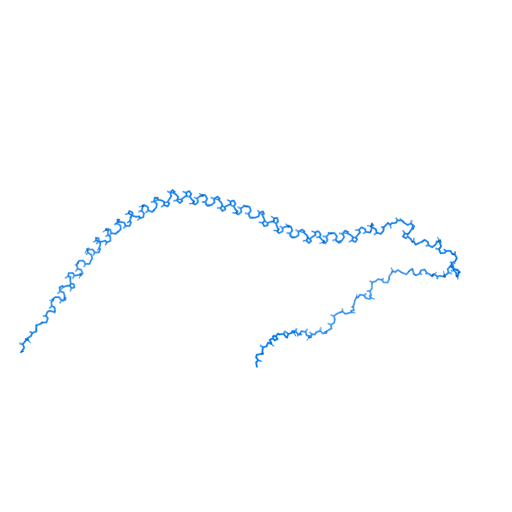A . VAL A 1 123 ? -19.647 2.793 25.524 1.00 93.50 123 VAL A CA 1
ATOM 975 C C . VAL A 1 123 ? -20.025 1.316 25.691 1.00 93.50 123 VAL A C 1
ATOM 977 O O . VAL A 1 123 ? -20.538 0.920 26.737 1.00 93.50 123 VAL A O 1
ATOM 980 N N . ASN A 1 124 ? -19.735 0.471 24.698 1.00 91.00 124 ASN A N 1
ATOM 981 C CA . ASN A 1 124 ? -19.982 -0.969 24.787 1.00 91.00 124 ASN A CA 1
ATOM 982 C C . ASN 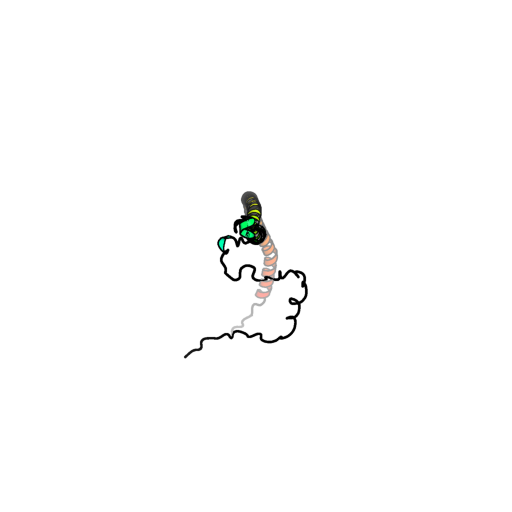A 1 124 ? -19.093 -1.630 25.836 1.00 91.00 124 ASN A C 1
ATOM 984 O O . ASN A 1 124 ? -19.582 -2.476 26.568 1.00 91.00 124 ASN A O 1
ATOM 988 N N . MET A 1 125 ? -17.825 -1.238 25.948 1.00 90.56 125 MET A N 1
ATOM 989 C CA . MET A 1 125 ? -16.909 -1.740 26.972 1.00 90.56 125 MET A CA 1
ATOM 990 C C . MET A 1 125 ? -17.369 -1.340 28.372 1.00 90.56 125 MET A C 1
ATOM 992 O O . MET A 1 125 ? -17.299 -2.162 29.276 1.00 90.56 125 MET A O 1
ATOM 996 N N . GLN A 1 126 ? -17.894 -0.127 28.558 1.00 90.38 126 GLN A N 1
ATOM 997 C CA . GLN A 1 126 ? -18.489 0.297 29.830 1.00 90.38 126 GLN A CA 1
ATOM 998 C C . GLN A 1 126 ? -19.752 -0.508 30.158 1.00 90.38 126 GLN A C 1
ATOM 1000 O O . GLN A 1 126 ? -19.879 -1.022 31.267 1.00 90.38 126 GLN A O 1
ATOM 1005 N N . CYS A 1 127 ? -20.650 -0.691 29.184 1.00 88.62 127 CYS A N 1
ATOM 1006 C CA . CYS A 1 127 ? -21.830 -1.543 29.341 1.00 88.62 127 CYS A CA 1
ATOM 1007 C C . CYS A 1 127 ? -21.432 -2.986 29.681 1.00 88.62 127 CYS A C 1
ATOM 1009 O O . CYS A 1 127 ? -21.933 -3.566 30.643 1.00 88.62 127 CYS A O 1
ATOM 1011 N N . LEU A 1 128 ? -20.470 -3.538 28.941 1.00 91.81 128 LEU A N 1
ATOM 1012 C CA . LEU A 1 128 ? -19.938 -4.877 29.142 1.00 91.81 128 LEU A CA 1
ATOM 1013 C C . LEU A 1 128 ? -19.276 -5.001 30.510 1.00 91.81 128 LEU A C 1
ATOM 1015 O O . LEU A 1 128 ? -19.500 -5.994 31.180 1.00 91.81 128 LEU A O 1
ATOM 1019 N N . GLN A 1 129 ? -18.520 -4.003 30.964 1.00 92.81 129 GLN A N 1
ATOM 1020 C CA . GLN A 1 129 ? -17.910 -3.994 32.291 1.00 92.81 129 GLN A CA 1
ATOM 1021 C C . GLN A 1 129 ? -18.973 -4.031 33.393 1.00 92.81 129 GLN A C 1
ATOM 1023 O O . GLN A 1 129 ? -18.838 -4.804 34.340 1.00 92.81 129 GLN A O 1
ATOM 1028 N N . THR A 1 130 ? -20.035 -3.229 33.281 1.00 91.75 130 THR A N 1
ATOM 1029 C CA . THR A 1 130 ? -21.138 -3.250 34.251 1.00 91.75 130 THR A CA 1
ATOM 1030 C C . THR A 1 130 ? -21.860 -4.594 34.234 1.00 91.75 130 THR A C 1
ATOM 1032 O O . THR A 1 130 ? -22.059 -5.189 35.288 1.00 91.75 130 THR A O 1
ATOM 1035 N N . LEU A 1 131 ? -22.187 -5.107 33.048 1.00 92.88 131 LEU A N 1
ATOM 1036 C CA . LEU A 1 131 ? -22.896 -6.373 32.871 1.00 92.88 131 LEU A CA 1
ATOM 1037 C C . LEU A 1 131 ? -22.046 -7.553 33.366 1.00 92.88 131 LEU A C 1
ATOM 1039 O O . LEU A 1 131 ? -22.540 -8.418 34.083 1.00 92.88 131 LEU A O 1
ATOM 1043 N N . TRP A 1 132 ? -20.748 -7.540 33.069 1.00 91.62 132 TRP A N 1
ATOM 1044 C CA . TRP A 1 132 ? -19.777 -8.520 33.546 1.00 91.62 132 TRP A CA 1
ATOM 1045 C C . TRP A 1 132 ? -19.606 -8.456 35.061 1.00 91.62 132 TRP A C 1
ATOM 1047 O O . TRP A 1 132 ? -19.594 -9.493 35.713 1.00 91.62 132 TRP A O 1
ATOM 1057 N N . SER A 1 133 ? -19.547 -7.255 35.641 1.00 92.25 133 SER A N 1
ATOM 1058 C CA . SER A 1 133 ? -19.527 -7.068 37.094 1.00 92.25 133 SER A CA 1
ATOM 1059 C C . SER A 1 133 ? -20.789 -7.636 37.750 1.00 92.25 133 SER A C 1
ATOM 1061 O O . SER A 1 133 ? -20.690 -8.368 38.728 1.00 92.25 133 SER A O 1
ATOM 1063 N N . SER A 1 134 ? -21.973 -7.393 37.177 1.00 92.31 134 SER A N 1
ATOM 1064 C CA . SER A 1 134 ? -23.233 -7.960 37.677 1.00 92.31 134 SER A CA 1
ATOM 1065 C C . SER A 1 134 ? -23.286 -9.485 37.566 1.00 92.31 134 SER A C 1
ATOM 1067 O O . SER A 1 134 ? -23.715 -10.153 38.503 1.00 92.31 134 SER A O 1
ATOM 1069 N N . VAL A 1 135 ? -22.830 -10.055 36.446 1.00 91.75 135 VAL A N 1
ATOM 1070 C CA . VAL A 1 135 ? -22.756 -11.514 36.261 1.00 91.75 135 VAL A CA 1
ATOM 1071 C C . VAL A 1 135 ? -21.777 -12.132 37.254 1.00 91.75 135 VAL A C 1
ATOM 1073 O O . VAL A 1 135 ? -22.095 -13.144 37.880 1.00 91.75 135 VAL A O 1
ATOM 1076 N N . LEU A 1 136 ? -20.606 -11.517 37.431 1.00 92.12 136 LEU A N 1
ATOM 1077 C CA . LEU A 1 136 ? -19.631 -11.955 38.418 1.00 92.12 136 LEU A CA 1
ATOM 1078 C C . LEU A 1 136 ? -20.173 -11.818 39.836 1.00 92.12 136 LEU A C 1
ATOM 1080 O O . LEU A 1 136 ? -19.967 -12.734 40.612 1.00 92.12 136 LEU A O 1
ATOM 1084 N N . ASP A 1 137 ? -20.898 -10.763 40.191 1.00 92.25 137 ASP A N 1
ATOM 1085 C CA . ASP A 1 137 ? -21.498 -10.653 41.523 1.00 92.25 137 ASP A CA 1
ATOM 1086 C C . ASP A 1 137 ? -22.510 -11.785 41.767 1.00 92.25 137 ASP A C 1
ATOM 1088 O O . ASP A 1 137 ? -22.415 -12.508 42.757 1.00 92.25 137 ASP A O 1
ATOM 1092 N N . ILE A 1 138 ? -23.398 -12.054 40.805 1.00 91.75 138 ILE A N 1
ATOM 1093 C CA . ILE A 1 138 ? -24.385 -13.140 40.911 1.00 91.75 138 ILE A CA 1
ATOM 1094 C C . ILE A 1 138 ? -23.719 -14.524 40.967 1.00 91.75 138 ILE A C 1
ATOM 1096 O O . ILE A 1 138 ? -24.218 -15.404 41.665 1.00 91.75 138 ILE A O 1
ATOM 1100 N N . ALA A 1 139 ? -22.612 -14.742 40.254 1.00 89.69 139 ALA A N 1
ATOM 1101 C CA . ALA A 1 139 ? -21.931 -16.038 40.208 1.00 89.69 139 ALA A CA 1
ATOM 1102 C C . ALA A 1 139 ? -20.937 -16.236 41.364 1.00 89.69 139 ALA A C 1
ATOM 1104 O O . ALA A 1 139 ? -20.895 -17.292 41.993 1.00 89.69 139 ALA A O 1
ATOM 1105 N N . VAL A 1 140 ? -20.133 -15.219 41.664 1.00 88.50 140 VAL A N 1
ATOM 1106 C CA . VAL A 1 140 ? -19.043 -15.263 42.646 1.00 88.50 140 VAL A CA 1
ATOM 1107 C C . VAL A 1 140 ? -19.574 -15.080 44.063 1.00 88.50 140 VAL A C 1
ATOM 1109 O O . VAL A 1 140 ? -19.103 -15.772 44.961 1.00 88.50 140 VAL A O 1
ATOM 1112 N N . SER A 1 141 ? -20.582 -14.231 44.294 1.00 86.88 141 SER A N 1
ATOM 1113 C CA . SER A 1 141 ? -21.163 -14.028 45.630 1.00 86.88 141 SER A CA 1
ATOM 1114 C C . SER A 1 141 ? -21.675 -15.331 46.278 1.00 86.88 141 SER A C 1
ATOM 1116 O O . SER A 1 141 ? -21.278 -15.624 47.412 1.00 86.88 141 SER A O 1
ATOM 1118 N N . PRO A 1 142 ? -22.456 -16.203 45.603 1.00 88.50 142 PRO A N 1
ATOM 1119 C CA . PRO A 1 142 ? -22.863 -17.481 46.187 1.00 88.50 142 PRO A CA 1
ATOM 1120 C C . PRO A 1 142 ? -21.703 -18.476 46.323 1.00 88.50 142 PRO A C 1
ATOM 1122 O O . PRO A 1 142 ? -21.669 -19.223 47.305 1.00 88.50 142 PRO A O 1
ATOM 1125 N N . VAL A 1 143 ? -20.734 -18.480 45.400 1.00 85.62 143 VAL A N 1
ATOM 1126 C CA . VAL A 1 143 ? -19.557 -19.366 45.465 1.00 85.62 143 VAL A CA 1
ATOM 1127 C C . VAL A 1 143 ? -18.668 -18.994 46.650 1.00 85.62 143 VAL A C 1
ATOM 1129 O O . VAL A 1 143 ? -18.386 -19.844 47.491 1.00 85.62 143 VAL A O 1
ATOM 1132 N N . CYS A 1 144 ? -18.306 -17.720 46.791 1.00 85.38 144 CYS A N 1
ATOM 1133 C CA . CYS A 1 144 ? -17.531 -17.212 47.921 1.00 85.38 144 CYS A CA 1
ATOM 1134 C C . CYS A 1 144 ? -18.269 -17.392 49.249 1.00 85.38 144 CYS A C 1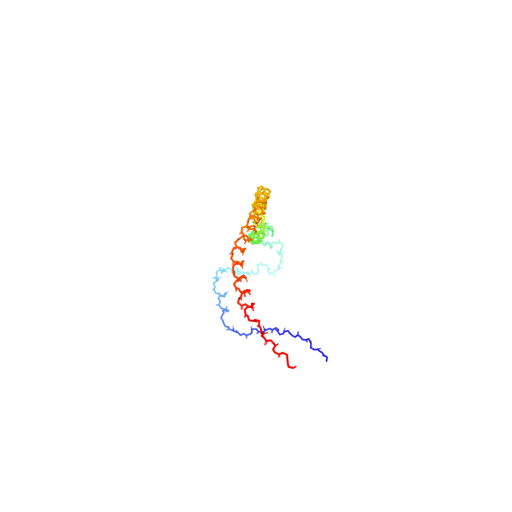
ATOM 1136 O O . CYS A 1 144 ? -17.652 -17.757 50.248 1.00 85.38 144 CYS A O 1
ATOM 1138 N N . ARG A 1 145 ? -19.596 -17.205 49.280 1.00 87.19 145 ARG A N 1
ATOM 1139 C CA . ARG A 1 145 ? -20.395 -17.444 50.491 1.00 87.19 145 ARG A CA 1
ATOM 1140 C C . ARG A 1 145 ? -20.422 -18.920 50.886 1.00 87.19 145 ARG A C 1
ATOM 1142 O O . ARG A 1 145 ? -20.378 -19.226 52.078 1.00 87.19 145 ARG A O 1
ATOM 1149 N N . SER A 1 146 ? -20.485 -19.819 49.908 1.00 86.38 146 SER A N 1
ATOM 1150 C CA . SER A 1 146 ? -20.455 -21.266 50.138 1.00 86.38 146 SER A CA 1
ATOM 1151 C C . SER A 1 146 ? -19.066 -21.724 50.583 1.00 86.38 146 SER A C 1
ATOM 1153 O O . SER A 1 146 ? -18.948 -22.391 51.606 1.00 86.38 146 SER A O 1
ATOM 1155 N N . LEU A 1 147 ? -18.006 -21.278 49.902 1.00 85.38 147 LEU A N 1
ATOM 1156 C CA . LEU A 1 147 ? -16.614 -21.554 50.275 1.00 85.38 147 LEU A CA 1
ATOM 1157 C C . LEU A 1 147 ? -16.262 -20.988 51.655 1.00 85.38 147 LEU A C 1
ATOM 1159 O O . LEU A 1 147 ? -15.658 -21.686 52.463 1.00 85.38 147 LEU A O 1
ATOM 1163 N N . GLY A 1 148 ? -16.704 -19.767 51.969 1.00 84.44 148 GLY A N 1
ATOM 1164 C CA . GLY A 1 148 ? -16.513 -19.154 53.283 1.00 84.44 148 GLY A CA 1
ATOM 1165 C C . GLY A 1 148 ? -17.213 -19.923 54.407 1.00 84.44 148 GLY A C 1
ATOM 1166 O O . GLY A 1 148 ? -16.655 -20.065 55.492 1.00 84.44 148 GLY A O 1
ATOM 1167 N N . LYS A 1 149 ? -18.400 -20.489 54.148 1.00 80.00 149 LYS A N 1
ATOM 1168 C CA . LYS A 1 149 ? -19.081 -21.391 55.093 1.00 80.00 149 LYS A CA 1
ATOM 1169 C C . LYS A 1 149 ? -18.334 -22.716 55.262 1.00 80.00 149 LYS A C 1
ATOM 1171 O O . LYS A 1 149 ? -18.192 -23.173 56.392 1.00 80.00 149 LYS A O 1
ATOM 1176 N N . CYS A 1 150 ? -17.832 -23.304 54.177 1.00 77.62 150 CYS A N 1
ATOM 1177 C CA . CYS A 1 150 ? -17.052 -24.541 54.230 1.00 77.62 150 CYS A CA 1
ATOM 1178 C C . CYS A 1 150 ? -15.726 -24.360 54.984 1.00 77.62 150 CYS A C 1
ATOM 1180 O O . CYS A 1 150 ? -15.373 -25.207 55.797 1.00 77.62 150 CYS A O 1
ATOM 1182 N N . TRP A 1 151 ? -15.007 -23.256 54.764 1.00 72.50 151 TRP A N 1
ATOM 1183 C CA . TRP A 1 151 ? -13.744 -22.973 55.454 1.00 72.50 151 TRP A CA 1
ATOM 1184 C C . TRP A 1 151 ? -13.932 -22.484 56.892 1.00 72.50 151 TRP A C 1
ATOM 1186 O O . TRP A 1 151 ? -13.151 -22.859 57.760 1.00 72.50 151 TRP A O 1
ATOM 1196 N N . GLY A 1 152 ? -14.987 -21.717 57.182 1.00 70.31 152 GLY A N 1
ATOM 1197 C CA . GLY A 1 152 ? -15.305 -21.286 58.547 1.00 70.31 152 GLY A CA 1
ATOM 1198 C C . GLY A 1 152 ? -15.802 -22.416 59.456 1.00 70.31 152 GLY A C 1
ATOM 1199 O O . GLY A 1 152 ? -15.616 -22.350 60.668 1.00 70.31 152 GLY A O 1
ATOM 1200 N N . ALA A 1 153 ? -16.395 -23.472 58.888 1.00 64.81 153 ALA A N 1
ATOM 1201 C CA . ALA A 1 153 ? -16.798 -24.662 59.639 1.00 64.81 153 ALA A CA 1
ATOM 1202 C C . ALA A 1 153 ? -15.603 -25.515 60.111 1.00 64.81 153 ALA A C 1
ATOM 1204 O O . ALA A 1 153 ? -15.753 -26.310 61.036 1.00 64.81 153 ALA A O 1
ATOM 1205 N N . VAL A 1 154 ? -14.408 -25.329 59.534 1.00 65.06 154 VAL A N 1
ATOM 1206 C CA . VAL A 1 154 ? -13.160 -25.991 59.954 1.00 65.06 154 VAL A CA 1
ATOM 1207 C C . VAL A 1 154 ? -12.406 -25.083 60.938 1.00 65.06 154 VAL A C 1
ATOM 1209 O O . VAL A 1 154 ? -11.244 -24.733 60.760 1.00 65.06 154 VAL A O 1
ATOM 1212 N N . GLY A 1 155 ? -13.090 -24.638 61.991 1.00 66.44 155 GLY A N 1
ATOM 1213 C CA . GLY A 1 155 ? -12.465 -23.947 63.117 1.00 66.44 155 GLY A CA 1
ATOM 1214 C C . GLY A 1 155 ? -11.887 -24.969 64.092 1.00 66.44 155 GLY A C 1
ATOM 1215 O O . GLY A 1 155 ? -12.619 -25.535 64.898 1.00 66.44 155 GLY A O 1
ATOM 1216 N N . VAL A 1 156 ? -10.584 -25.232 64.000 1.00 65.25 156 VAL A N 1
ATOM 1217 C CA . VAL A 1 156 ? -9.846 -26.139 64.893 1.00 65.25 156 VAL A CA 1
ATOM 1218 C C . VAL A 1 156 ? -9.990 -25.723 66.362 1.00 65.25 156 VAL A C 1
ATOM 1220 O O . VAL A 1 156 ? -9.574 -24.637 66.766 1.00 65.25 156 VAL A O 1
ATOM 1223 N N . HIS A 1 157 ? -10.572 -26.617 67.166 1.00 61.94 157 HIS A N 1
ATOM 1224 C CA . HIS A 1 157 ? -10.645 -26.508 68.620 1.00 61.94 157 HIS A CA 1
ATOM 1225 C C . HIS A 1 157 ? -9.246 -26.745 69.205 1.00 61.94 157 HIS A C 1
ATOM 1227 O O . HIS A 1 157 ? -8.792 -27.881 69.332 1.00 61.94 157 HIS A O 1
ATOM 1233 N N . LEU A 1 158 ? -8.529 -25.659 69.494 1.00 64.12 158 LEU A N 1
ATOM 1234 C CA . LEU A 1 158 ? -7.212 -25.704 70.120 1.00 64.12 158 LEU A CA 1
ATOM 1235 C C . LEU A 1 158 ? -7.394 -25.887 71.638 1.00 64.12 158 LEU A C 1
ATOM 1237 O O . LEU A 1 158 ? -7.583 -24.910 72.365 1.00 64.12 158 LEU A O 1
ATOM 1241 N N . GLU A 1 159 ? -7.359 -27.131 72.126 1.00 61.81 159 GLU A N 1
ATOM 1242 C CA . GLU A 1 159 ? -7.202 -27.385 73.564 1.00 61.81 159 GLU A CA 1
ATOM 1243 C C . GLU A 1 159 ? -5.804 -26.922 73.997 1.00 61.81 159 GLU A C 1
ATOM 1245 O O . GLU A 1 159 ? -4.780 -27.493 73.616 1.00 61.81 159 GLU A O 1
ATOM 1250 N N . ARG A 1 160 ? -5.767 -25.834 74.770 1.00 54.53 160 ARG A N 1
ATOM 1251 C CA . ARG A 1 160 ? -4.552 -25.296 75.384 1.00 54.53 160 ARG A CA 1
ATOM 1252 C C . ARG A 1 160 ? -4.288 -26.063 76.682 1.00 54.53 160 ARG A C 1
ATOM 1254 O O . ARG A 1 160 ? -5.055 -25.918 77.631 1.00 54.53 160 ARG A O 1
ATOM 1261 N N . LYS A 1 161 ? -3.213 -26.851 76.694 1.00 49.09 161 LYS A N 1
ATOM 1262 C CA . LYS A 1 161 ? -2.683 -27.568 77.863 1.00 49.09 161 LYS A CA 1
ATOM 1263 C C . LYS A 1 161 ? -1.651 -26.730 78.612 1.00 49.09 161 LYS A C 1
ATOM 1265 O O . LYS A 1 161 ? -0.949 -25.943 77.936 1.00 49.09 161 LYS A O 1
#